Protein AF-A0A6A3JYK8-F1 (afdb_monomer_lite)

Foldseek 3Di:
DWDDDLFKIKDWDWDADPVRDIDTPDIDMDTQDPVRSPDDRVVRRVVNVVVNVCCVPVPDPPPDD

Organism: NCBI:txid129364

Radius of gyration: 12.98 Å; chains: 1; bounding box: 37×16×29 Å

pLDDT: mean 81.48, std 13.36, range [33.91, 94.75]

Sequence (65 aa):
MCDASDFAVGCALMQFDDEGRERVESYQSRQINPAERNYPVHDKALLAMQYKFRVYLLGEQTFAV

Structure (mmCIF, N/CA/C/O backbone):
data_AF-A0A6A3JYK8-F1
#
_entry.id   AF-A0A6A3JYK8-F1
#
loop_
_atom_site.group_PDB
_atom_site.id
_atom_site.type_symbol
_atom_site.label_atom_id
_atom_site.label_alt_id
_atom_site.label_comp_id
_atom_site.label_asym_id
_atom_site.label_entity_id
_atom_site.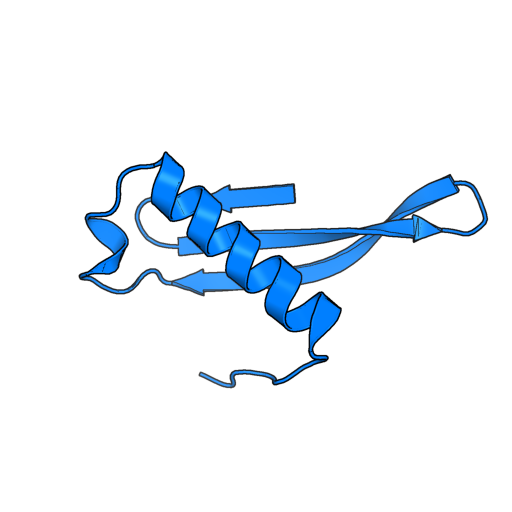label_seq_id
_atom_site.pdbx_PDB_ins_code
_atom_site.Cartn_x
_atom_site.Cartn_y
_atom_site.Cartn_z
_atom_site.occupancy
_atom_site.B_iso_or_equiv
_atom_site.auth_seq_id
_atom_site.auth_comp_id
_atom_site.auth_asym_id
_atom_site.auth_atom_id
_atom_site.pdbx_PDB_model_num
ATOM 1 N N . MET A 1 1 ? -10.126 2.570 0.997 1.00 83.50 1 MET A N 1
ATOM 2 C CA . MET A 1 1 ? -9.780 2.772 -0.430 1.00 83.50 1 MET A CA 1
ATOM 3 C C . MET A 1 1 ? -8.267 2.649 -0.624 1.00 83.50 1 MET A C 1
ATOM 5 O O . MET A 1 1 ? -7.561 2.889 0.347 1.00 83.50 1 MET A O 1
ATOM 9 N N . CYS A 1 2 ? -7.767 2.302 -1.812 1.00 86.81 2 CYS A N 1
ATOM 10 C CA . CYS A 1 2 ? -6.338 2.368 -2.153 1.00 86.81 2 CYS A CA 1
ATOM 11 C C . CYS A 1 2 ? -6.149 3.098 -3.483 1.00 86.81 2 CYS A C 1
ATOM 13 O O . CYS A 1 2 ? -6.984 2.947 -4.372 1.00 86.81 2 CYS A O 1
ATOM 15 N N . ASP A 1 3 ? -5.064 3.853 -3.594 1.00 87.19 3 ASP A N 1
ATOM 16 C CA . ASP A 1 3 ? -4.654 4.596 -4.779 1.00 87.19 3 ASP A CA 1
ATOM 17 C C . ASP A 1 3 ? -3.145 4.428 -5.011 1.00 87.19 3 ASP A C 1
ATOM 19 O O . ASP A 1 3 ? -2.370 4.192 -4.074 1.00 87.19 3 ASP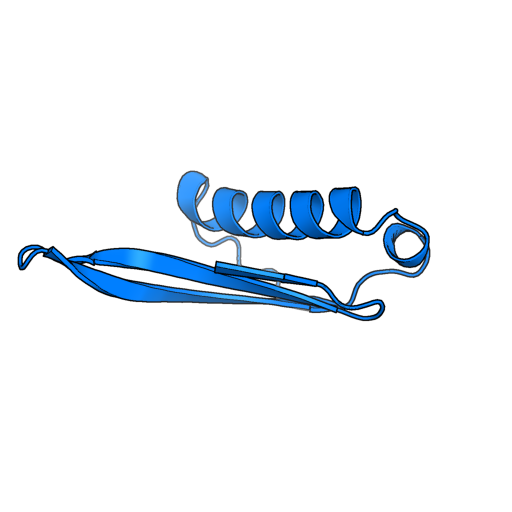 A O 1
ATOM 23 N N . ALA A 1 4 ? -2.726 4.511 -6.269 1.00 86.69 4 ALA A N 1
ATOM 24 C CA . ALA A 1 4 ? -1.337 4.346 -6.656 1.00 86.69 4 ALA A CA 1
ATOM 25 C C . ALA A 1 4 ? -0.967 5.313 -7.779 1.00 86.69 4 ALA A C 1
ATOM 27 O O . ALA A 1 4 ? -1.655 5.420 -8.790 1.00 86.69 4 ALA A O 1
ATOM 28 N N . SER A 1 5 ? 0.183 5.954 -7.613 1.00 86.94 5 SER A N 1
ATOM 29 C CA . SER A 1 5 ? 0.857 6.742 -8.642 1.00 86.94 5 SER A CA 1
ATOM 30 C C . SER A 1 5 ? 2.147 6.044 -9.073 1.00 86.94 5 SER A C 1
ATOM 32 O O . SER A 1 5 ? 2.532 5.011 -8.525 1.00 86.94 5 SER A O 1
ATOM 34 N N . ASP A 1 6 ? 2.881 6.642 -10.007 1.00 86.31 6 ASP A N 1
ATOM 35 C CA . ASP A 1 6 ? 4.206 6.145 -10.391 1.00 86.31 6 ASP A CA 1
ATOM 36 C C . ASP A 1 6 ? 5.280 6.326 -9.312 1.00 86.31 6 ASP A C 1
ATOM 38 O O . ASP A 1 6 ? 6.362 5.746 -9.412 1.00 86.31 6 ASP A O 1
ATOM 42 N N . PHE A 1 7 ? 4.999 7.107 -8.267 1.00 86.81 7 PHE A N 1
ATOM 43 C CA . PHE A 1 7 ? 5.988 7.477 -7.253 1.00 86.81 7 PHE A CA 1
ATOM 44 C C . PHE A 1 7 ? 5.641 6.977 -5.854 1.00 86.81 7 PHE A C 1
ATOM 46 O O . PHE A 1 7 ? 6.544 6.734 -5.053 1.00 86.81 7 PHE A O 1
ATOM 53 N N . ALA A 1 8 ? 4.357 6.826 -5.550 1.00 89.56 8 ALA A N 1
ATOM 54 C CA . ALA A 1 8 ? 3.872 6.470 -4.226 1.00 89.56 8 ALA A CA 1
ATOM 55 C C . ALA A 1 8 ? 2.564 5.681 -4.307 1.00 89.56 8 ALA A C 1
ATOM 57 O O . ALA A 1 8 ? 1.754 5.898 -5.211 1.00 89.56 8 ALA A O 1
ATOM 58 N N . VAL A 1 9 ? 2.352 4.812 -3.321 1.00 89.00 9 VAL A N 1
ATOM 59 C CA . VAL A 1 9 ? 1.067 4.154 -3.060 1.00 89.00 9 VAL A CA 1
ATOM 60 C C . VAL A 1 9 ? 0.476 4.678 -1.759 1.00 89.00 9 VAL A C 1
ATOM 62 O O . VAL A 1 9 ? 1.212 4.980 -0.814 1.00 89.00 9 VAL A O 1
ATOM 65 N N . GLY A 1 10 ? -0.849 4.766 -1.703 1.00 88.75 10 GLY A N 1
ATOM 66 C CA . GLY A 1 10 ? -1.596 5.196 -0.528 1.00 88.75 10 GLY A CA 1
ATOM 67 C C . GLY A 1 10 ? -2.857 4.365 -0.318 1.00 88.75 10 GLY A C 1
ATOM 68 O O . GLY A 1 10 ? -3.515 3.956 -1.269 1.00 88.75 10 GLY A O 1
ATOM 69 N N . CYS A 1 11 ? -3.218 4.119 0.936 1.00 88.06 11 CYS A N 1
ATOM 70 C CA . CYS A 1 11 ? -4.448 3.438 1.309 1.00 88.06 11 CYS A CA 1
ATOM 71 C C . CYS A 1 11 ? -5.056 4.043 2.571 1.00 88.06 11 CYS A C 1
ATOM 73 O O . CYS A 1 11 ? -4.361 4.348 3.535 1.00 88.06 11 CYS A O 1
ATOM 75 N N . ALA A 1 12 ? -6.382 4.125 2.580 1.00 87.62 12 ALA A N 1
ATOM 76 C CA . ALA A 1 12 ? -7.185 4.338 3.772 1.00 87.62 12 ALA A CA 1
ATOM 77 C C . ALA A 1 12 ? -7.880 3.023 4.147 1.00 87.62 12 ALA A C 1
ATOM 79 O O . ALA A 1 12 ? -8.622 2.434 3.338 1.00 87.62 12 ALA A O 1
ATOM 80 N N . LEU A 1 13 ? -7.632 2.547 5.364 1.00 85.94 13 LEU A N 1
ATOM 81 C CA . LEU A 1 13 ? -8.423 1.494 5.983 1.00 85.94 13 LEU A CA 1
ATOM 82 C C . LEU A 1 13 ? -9.702 2.123 6.518 1.00 85.94 13 LEU A C 1
ATOM 84 O O . LEU A 1 13 ? -9.647 3.051 7.316 1.00 85.94 13 LEU A O 1
ATOM 88 N N . MET A 1 14 ? -10.837 1.622 6.047 1.00 87.06 14 MET A N 1
ATOM 89 C CA . MET A 1 14 ? -12.146 2.092 6.470 1.00 87.06 14 MET A CA 1
ATOM 90 C C . MET A 1 14 ? -12.960 0.899 6.951 1.00 87.06 14 MET A C 1
ATOM 92 O O . MET A 1 14 ? -12.839 -0.189 6.376 1.00 87.06 14 MET A O 1
ATOM 96 N N . GLN A 1 15 ? -13.737 1.109 8.003 1.00 88.56 15 GLN A N 1
ATOM 97 C CA . GLN A 1 15 ? -14.631 0.134 8.612 1.00 88.56 15 GLN A CA 1
ATOM 98 C C . GLN A 1 15 ? -15.978 0.775 8.900 1.00 88.56 15 GLN A C 1
ATOM 100 O O . GLN A 1 15 ? -16.080 1.994 9.000 1.00 88.56 15 GLN A O 1
ATOM 105 N N . PHE A 1 16 ? -17.010 -0.047 9.033 1.00 92.00 16 PHE A N 1
ATOM 106 C CA . PHE A 1 16 ? -18.303 0.433 9.493 1.00 92.00 16 PHE A CA 1
ATOM 107 C C . PHE A 1 16 ? -18.318 0.496 11.021 1.00 92.00 16 PHE A C 1
ATOM 109 O O . PHE A 1 16 ? -17.915 -0.467 11.671 1.00 92.00 16 PHE A O 1
ATOM 116 N N . ASP A 1 17 ? -18.766 1.626 11.570 1.00 90.12 17 ASP A N 1
ATOM 117 C CA . ASP A 1 17 ? -19.067 1.754 12.997 1.00 90.12 17 ASP A CA 1
ATOM 118 C C . ASP A 1 17 ? -20.368 1.010 13.361 1.00 90.12 17 ASP A C 1
ATOM 120 O O . ASP A 1 17 ? -21.081 0.504 12.490 1.00 90.12 17 ASP A O 1
ATOM 124 N N . ASP A 1 18 ? -20.694 0.953 14.655 1.00 93.31 18 ASP A N 1
ATOM 125 C CA . ASP A 1 18 ? -21.910 0.292 15.164 1.00 93.31 18 ASP A CA 1
ATOM 126 C C . ASP A 1 18 ? -23.211 0.914 14.617 1.00 93.31 18 ASP A C 1
ATOM 128 O O . ASP A 1 18 ? -24.272 0.291 14.638 1.00 93.31 18 ASP A O 1
ATOM 132 N N . GLU A 1 19 ? -23.135 2.141 14.098 1.00 94.75 19 GLU A N 1
ATOM 133 C CA . GLU A 1 19 ? -24.240 2.850 13.448 1.00 94.75 19 GLU A CA 1
ATOM 134 C C . GLU A 1 19 ? -24.272 2.605 11.925 1.00 94.75 19 GLU A C 1
ATOM 136 O O . GLU A 1 19 ? -25.086 3.197 11.213 1.00 94.75 19 GLU A O 1
ATOM 141 N N . GLY A 1 20 ? -23.399 1.734 11.406 1.00 92.38 20 GLY A N 1
ATOM 142 C CA . GLY A 1 20 ? -23.310 1.381 9.992 1.00 92.38 20 GLY A CA 1
ATOM 143 C C . GLY A 1 20 ? -22.685 2.467 9.114 1.00 92.38 20 GLY A C 1
ATOM 144 O O . GLY A 1 20 ? -22.872 2.447 7.896 1.00 92.38 20 GLY A O 1
ATOM 145 N N . ARG A 1 21 ? -21.957 3.429 9.689 1.00 93.44 21 ARG A N 1
ATOM 146 C CA . ARG A 1 21 ? -21.283 4.500 8.940 1.00 93.44 21 ARG A CA 1
ATOM 147 C C . ARG A 1 21 ? -19.833 4.147 8.686 1.00 93.44 21 ARG A C 1
ATOM 149 O O . ARG A 1 21 ? -19.138 3.653 9.566 1.00 93.44 21 ARG A O 1
ATOM 156 N N . GLU A 1 22 ? -19.356 4.467 7.493 1.00 90.62 22 GLU A N 1
ATOM 157 C CA . GLU A 1 22 ? -17.960 4.253 7.139 1.00 90.62 22 GLU A CA 1
ATOM 158 C C . GLU A 1 22 ? -17.060 5.253 7.891 1.00 90.62 22 GLU A C 1
ATOM 160 O O . GLU A 1 22 ? -17.212 6.474 7.782 1.00 90.62 22 GLU A O 1
ATOM 165 N N . ARG A 1 23 ? -16.129 4.733 8.688 1.00 89.31 23 ARG A N 1
ATOM 166 C CA . ARG A 1 23 ? -15.124 5.472 9.452 1.00 89.31 23 ARG A CA 1
ATOM 167 C C . ARG A 1 23 ? -13.738 5.068 8.986 1.00 89.31 23 ARG A C 1
ATOM 169 O O . ARG A 1 23 ? -13.488 3.908 8.670 1.00 89.31 23 ARG A O 1
ATOM 176 N N . VAL A 1 24 ? -12.830 6.037 8.936 1.00 85.94 24 VAL A N 1
ATOM 177 C CA . VAL A 1 24 ? -11.427 5.763 8.625 1.00 85.94 24 VAL A CA 1
ATOM 178 C C . VAL A 1 24 ? -10.716 5.332 9.901 1.00 85.94 24 VAL A C 1
ATOM 180 O O . 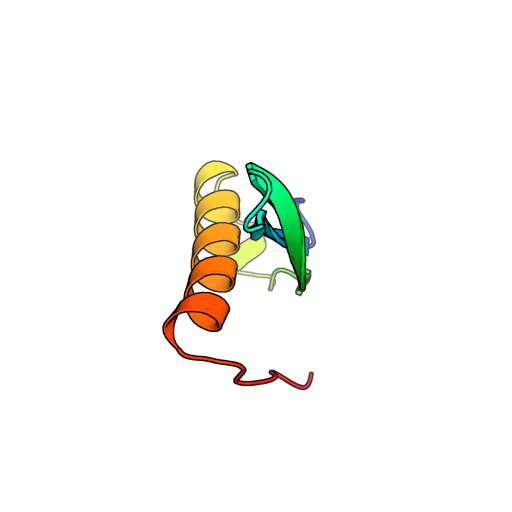VAL A 1 24 ? -10.640 6.105 10.849 1.00 85.94 24 VAL A O 1
ATOM 183 N N . GLU A 1 25 ? -10.171 4.121 9.883 1.00 84.56 25 GLU A N 1
ATOM 184 C CA . GLU A 1 25 ? -9.373 3.544 10.967 1.00 84.56 25 GLU A CA 1
ATOM 185 C C . GLU A 1 25 ? -7.905 3.978 10.868 1.00 84.56 25 GLU A C 1
ATOM 187 O O . GLU A 1 25 ? -7.274 4.321 11.860 1.00 84.56 25 GLU A O 1
ATOM 192 N N . SER A 1 26 ? -7.335 3.980 9.656 1.00 83.31 26 SER A N 1
ATOM 193 C CA . SER A 1 26 ? -5.945 4.401 9.445 1.00 83.31 26 SER A CA 1
ATOM 194 C C . SER A 1 26 ? -5.671 4.868 8.019 1.00 83.31 26 SER A C 1
ATOM 196 O O . SER A 1 26 ? -6.294 4.416 7.053 1.00 83.31 26 SER A O 1
ATOM 198 N N . TYR A 1 27 ? -4.682 5.753 7.897 1.00 85.31 27 TYR A N 1
ATOM 199 C CA . TYR A 1 27 ? -4.082 6.155 6.630 1.00 85.31 27 TYR A CA 1
ATOM 200 C C . TYR A 1 27 ? -2.673 5.593 6.542 1.00 85.31 27 TYR A C 1
ATOM 202 O O . TYR A 1 27 ? -1.893 5.699 7.485 1.00 85.31 27 TYR A O 1
ATOM 210 N N . GLN A 1 28 ? -2.332 5.038 5.389 1.00 83.06 28 GLN A N 1
ATOM 211 C CA . GLN A 1 28 ? -0.988 4.572 5.103 1.00 83.06 28 GLN A CA 1
ATOM 212 C C . GLN A 1 28 ? -0.553 5.009 3.723 1.00 83.06 28 GLN A C 1
ATOM 214 O O . GLN A 1 28 ? -1.325 4.973 2.768 1.00 83.06 28 GLN A O 1
ATOM 219 N N . SER A 1 29 ? 0.709 5.386 3.616 1.00 87.00 29 SER A N 1
ATOM 220 C CA . SER A 1 29 ? 1.335 5.714 2.349 1.00 87.00 29 SER A CA 1
ATOM 221 C C . SER A 1 29 ? 2.810 5.354 2.389 1.00 87.00 29 SER A C 1
ATOM 223 O O . SER A 1 29 ? 3.436 5.325 3.449 1.00 87.00 29 SER A O 1
ATOM 225 N N . ARG A 1 30 ? 3.371 5.056 1.219 1.00 87.12 30 ARG A N 1
ATOM 226 C CA . ARG A 1 30 ? 4.817 4.908 1.056 1.00 87.12 30 ARG A CA 1
ATOM 227 C C . ARG A 1 30 ? 5.252 5.287 -0.344 1.00 87.12 30 ARG A C 1
ATOM 229 O O . ARG A 1 30 ? 4.490 5.163 -1.304 1.00 87.12 30 ARG A O 1
ATOM 236 N N . GLN A 1 31 ? 6.516 5.669 -0.460 1.00 90.50 31 GLN A N 1
ATOM 237 C CA . GLN A 1 31 ? 7.155 5.794 -1.759 1.00 90.50 31 GLN A CA 1
ATOM 238 C C . GLN A 1 31 ? 7.428 4.410 -2.356 1.00 90.50 31 GLN A C 1
ATOM 240 O O . GLN A 1 31 ? 7.775 3.454 -1.655 1.00 90.50 31 GLN A O 1
ATOM 245 N N . ILE A 1 32 ? 7.251 4.328 -3.667 1.00 88.94 32 ILE A N 1
ATOM 246 C CA . ILE A 1 32 ? 7.533 3.154 -4.483 1.00 88.94 32 ILE A CA 1
ATOM 247 C C . ILE A 1 32 ? 9.031 3.144 -4.783 1.00 88.94 32 ILE A C 1
ATOM 249 O O . ILE A 1 32 ? 9.592 4.148 -5.241 1.00 88.94 32 ILE A O 1
ATOM 253 N N . ASN A 1 33 ? 9.686 2.014 -4.526 1.00 89.50 33 ASN A N 1
ATOM 254 C CA . ASN A 1 33 ? 11.108 1.869 -4.819 1.00 89.50 33 ASN A CA 1
ATOM 255 C C . ASN A 1 33 ? 11.348 1.764 -6.348 1.00 89.50 33 ASN A C 1
ATOM 257 O O . ASN A 1 33 ? 10.418 1.489 -7.107 1.00 89.50 33 ASN A O 1
ATOM 261 N N . PRO A 1 34 ? 12.580 1.968 -6.848 1.00 91.38 34 PRO A N 1
ATOM 262 C CA . PRO A 1 34 ? 12.840 1.976 -8.291 1.00 91.38 34 PRO A CA 1
ATOM 263 C C . PRO A 1 34 ? 12.428 0.694 -9.029 1.00 91.38 34 PRO A C 1
ATOM 265 O O . PRO A 1 34 ? 12.048 0.765 -10.195 1.00 91.38 34 PRO A O 1
ATOM 268 N N . ALA A 1 35 ? 12.476 -0.465 -8.366 1.00 89.50 35 ALA A N 1
ATOM 269 C CA . ALA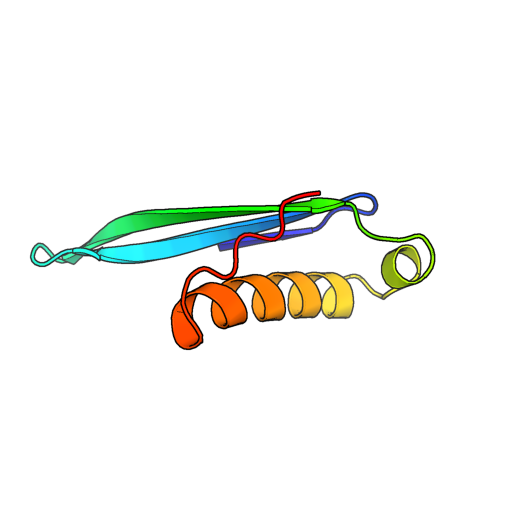 A 1 35 ? 12.058 -1.732 -8.961 1.00 89.50 35 ALA A CA 1
ATOM 270 C C . ALA A 1 35 ? 10.529 -1.809 -9.106 1.00 89.50 35 ALA A C 1
ATOM 272 O O . ALA A 1 35 ? 10.024 -2.199 -10.157 1.00 89.50 35 ALA A O 1
ATOM 273 N N . GLU A 1 36 ? 9.801 -1.369 -8.083 1.00 88.19 36 GLU A N 1
ATOM 274 C CA . GLU A 1 36 ? 8.338 -1.354 -8.031 1.00 88.19 36 GLU A CA 1
ATOM 275 C C . GLU A 1 36 ? 7.720 -0.310 -8.979 1.00 88.19 36 GLU A C 1
ATOM 277 O O . GLU A 1 36 ? 6.570 -0.448 -9.396 1.00 88.19 36 GLU A O 1
ATOM 282 N N . ARG A 1 37 ? 8.472 0.725 -9.388 1.00 88.25 37 ARG A N 1
ATOM 283 C CA . ARG A 1 37 ? 7.992 1.710 -10.381 1.00 88.25 37 ARG A CA 1
ATOM 284 C C . ARG A 1 37 ? 7.693 1.087 -11.739 1.00 88.25 37 ARG A C 1
ATOM 286 O O . ARG A 1 37 ? 6.801 1.565 -12.439 1.00 88.25 37 ARG A O 1
ATOM 293 N N . ASN A 1 38 ? 8.410 0.020 -12.080 1.00 90.50 38 ASN A N 1
ATOM 294 C CA . ASN A 1 38 ? 8.258 -0.690 -13.347 1.00 90.50 38 ASN A CA 1
ATOM 295 C C . ASN A 1 38 ? 7.064 -1.655 -13.347 1.00 90.50 38 ASN A C 1
ATOM 297 O O . ASN A 1 38 ? 6.784 -2.271 -14.373 1.00 90.50 38 ASN A O 1
ATOM 301 N N . TYR A 1 39 ? 6.364 -1.807 -12.219 1.00 89.38 39 TYR A N 1
ATOM 302 C CA . TYR A 1 39 ? 5.192 -2.667 -12.147 1.00 89.38 39 TYR A CA 1
ATOM 303 C C . TYR A 1 39 ? 4.028 -2.092 -12.970 1.00 89.38 39 TYR A C 1
ATOM 305 O O . TYR A 1 39 ? 3.805 -0.873 -12.962 1.00 89.38 39 TYR A O 1
ATOM 313 N N . PRO A 1 40 ? 3.249 -2.949 -13.655 1.00 88.88 40 PRO A N 1
ATOM 314 C CA . PRO A 1 40 ? 1.977 -2.559 -14.250 1.00 88.88 40 PRO A CA 1
ATOM 315 C C . PRO A 1 40 ? 1.042 -1.921 -13.214 1.00 88.88 40 PRO A C 1
ATOM 317 O O . PRO A 1 40 ? 1.123 -2.205 -12.019 1.00 88.88 40 PRO A O 1
ATOM 320 N N . VAL A 1 41 ? 0.103 -1.085 -13.668 1.00 84.19 41 VAL A N 1
ATOM 321 C CA . VAL A 1 41 ? -0.806 -0.349 -12.766 1.00 84.19 41 VAL A CA 1
ATOM 322 C C . VAL A 1 41 ? -1.613 -1.284 -11.850 1.00 84.19 41 VAL A C 1
ATOM 324 O O . VAL A 1 41 ? -1.849 -0.965 -10.686 1.00 84.19 41 VAL A O 1
ATOM 327 N N . HIS A 1 42 ? -1.978 -2.470 -12.349 1.00 85.31 42 HIS A N 1
ATOM 328 C CA . HIS A 1 42 ? -2.701 -3.490 -11.586 1.00 85.31 42 HIS A CA 1
ATOM 329 C C . HIS A 1 42 ? -1.864 -4.051 -10.427 1.00 85.31 42 HIS A C 1
ATOM 331 O O . HIS A 1 42 ? -2.372 -4.208 -9.318 1.00 85.31 42 HIS A O 1
ATOM 337 N N . ASP A 1 43 ? -0.570 -4.268 -10.653 1.00 88.25 43 ASP A N 1
ATOM 338 C CA . ASP A 1 43 ? 0.356 -4.794 -9.649 1.00 88.25 43 ASP A CA 1
ATOM 339 C C . ASP A 1 43 ? 0.677 -3.735 -8.588 1.00 88.25 43 ASP A C 1
ATOM 341 O O . ASP A 1 43 ? 0.738 -4.044 -7.398 1.00 88.25 43 ASP A O 1
ATOM 345 N N . LYS A 1 44 ? 0.792 -2.459 -8.987 1.00 85.44 44 LYS A N 1
ATOM 346 C CA . LYS A 1 44 ? 0.913 -1.323 -8.053 1.00 85.44 44 LYS A CA 1
ATOM 347 C C . LYS A 1 44 ? -0.307 -1.222 -7.127 1.00 85.44 44 LYS A C 1
ATOM 349 O O . LYS A 1 44 ? -0.154 -0.989 -5.928 1.00 85.44 44 LYS A O 1
ATOM 354 N N . ALA A 1 45 ? -1.513 -1.445 -7.652 1.00 83.12 45 ALA A N 1
ATOM 355 C CA . ALA A 1 45 ? -2.731 -1.486 -6.842 1.00 83.12 45 ALA A CA 1
ATOM 356 C C . ALA A 1 45 ? -2.753 -2.697 -5.890 1.00 83.12 45 ALA A C 1
ATOM 358 O O . ALA A 1 45 ? -3.154 -2.569 -4.729 1.00 83.12 45 ALA A O 1
ATOM 359 N N . LEU A 1 46 ? -2.280 -3.860 -6.347 1.00 86.81 46 LEU A N 1
ATOM 360 C CA . LEU A 1 46 ? -2.172 -5.063 -5.519 1.00 86.81 46 LEU A CA 1
ATOM 361 C C . LEU A 1 46 ? -1.178 -4.870 -4.367 1.00 86.81 46 LEU A C 1
ATOM 363 O O . LEU A 1 46 ? -1.459 -5.248 -3.229 1.00 86.81 46 LEU A O 1
ATOM 367 N N . LEU A 1 47 ? -0.055 -4.208 -4.647 1.00 86.19 47 LEU A N 1
ATOM 368 C CA . LEU A 1 47 ? 0.933 -3.798 -3.658 1.00 86.19 47 LEU A CA 1
ATOM 369 C C . LEU A 1 47 ? 0.287 -2.897 -2.601 1.00 86.19 47 LEU A C 1
ATOM 371 O O . LEU A 1 47 ? 0.391 -3.181 -1.412 1.00 86.19 47 LEU A O 1
ATOM 375 N N . ALA A 1 48 ? -0.459 -1.867 -3.007 1.00 83.25 48 ALA A N 1
ATOM 376 C CA . ALA A 1 48 ? -1.183 -0.999 -2.078 1.00 83.25 48 ALA A CA 1
ATOM 377 C C . ALA A 1 48 ? -2.132 -1.807 -1.160 1.00 83.25 48 ALA A C 1
ATOM 379 O O . ALA A 1 48 ? -2.116 -1.647 0.065 1.00 83.25 48 ALA A O 1
ATOM 380 N N . MET A 1 49 ? -2.890 -2.756 -1.722 1.00 82.19 49 MET A N 1
ATOM 381 C CA . MET A 1 49 ? -3.762 -3.640 -0.940 1.00 82.19 49 MET A CA 1
ATOM 382 C C . MET A 1 49 ? -2.995 -4.533 0.042 1.00 82.19 49 MET A C 1
ATOM 384 O O . MET A 1 49 ? -3.416 -4.655 1.194 1.00 82.19 49 MET A O 1
ATOM 388 N N . GLN A 1 50 ? -1.865 -5.119 -0.363 1.00 83.75 50 GLN A N 1
ATOM 389 C CA . GLN A 1 50 ? -1.025 -5.935 0.520 1.00 83.75 50 GLN A CA 1
ATOM 390 C C . GLN A 1 50 ? -0.614 -5.154 1.776 1.00 83.75 50 GLN A C 1
ATOM 392 O O . GLN A 1 50 ? -0.705 -5.681 2.884 1.00 83.75 50 GLN A O 1
ATOM 397 N N . TYR A 1 51 ? -0.220 -3.887 1.622 1.00 75.69 51 TYR A N 1
ATOM 398 C CA . TYR A 1 51 ? 0.141 -3.024 2.751 1.00 75.69 51 TYR A CA 1
ATOM 399 C C . TYR A 1 51 ? -1.053 -2.734 3.667 1.00 75.69 51 TYR A C 1
ATOM 401 O O . TYR A 1 51 ? -0.928 -2.850 4.888 1.00 75.69 51 TYR A O 1
ATOM 409 N N . LYS A 1 52 ? -2.226 -2.439 3.090 1.00 75.50 52 LYS A N 1
ATOM 410 C CA . LYS A 1 52 ? -3.464 -2.200 3.848 1.00 75.50 52 LYS A CA 1
ATOM 411 C C . LYS A 1 52 ? -3.826 -3.393 4.740 1.00 75.50 52 LYS A C 1
ATOM 413 O O . LYS A 1 52 ? -4.101 -3.218 5.925 1.00 75.50 52 LYS A O 1
ATOM 418 N N . PHE A 1 53 ? -3.823 -4.604 4.181 1.00 72.25 53 PHE A N 1
ATOM 419 C CA . PHE A 1 53 ? -4.209 -5.808 4.9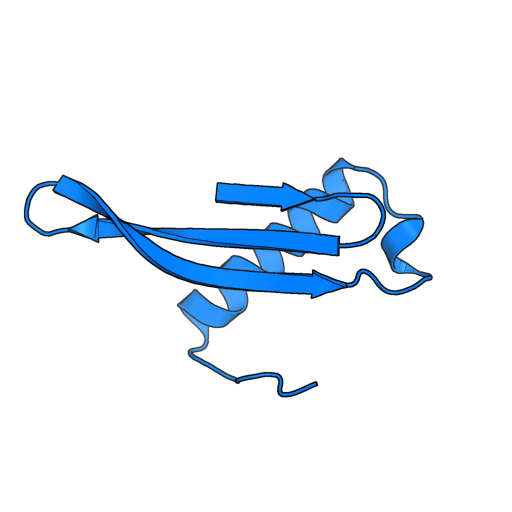21 1.00 72.25 53 PHE A CA 1
ATOM 420 C C . PHE A 1 53 ? -3.133 -6.284 5.887 1.00 72.25 53 PHE A C 1
ATOM 422 O O . PHE A 1 53 ? -3.469 -6.841 6.927 1.00 72.25 53 PHE A O 1
ATOM 429 N N . ARG A 1 54 ? -1.853 -6.042 5.588 1.00 70.81 54 ARG A N 1
ATOM 430 C CA . ARG A 1 54 ? -0.761 -6.416 6.485 1.00 70.81 54 ARG A CA 1
ATOM 431 C C . ARG A 1 54 ? -0.894 -5.729 7.840 1.00 70.81 54 ARG A C 1
ATOM 433 O O . ARG A 1 54 ? -0.845 -6.412 8.850 1.00 70.81 54 ARG A O 1
ATOM 440 N N . VAL A 1 55 ? -1.118 -4.418 7.873 1.00 66.75 55 VAL A N 1
ATOM 441 C CA . VAL A 1 55 ? -1.271 -3.694 9.149 1.00 66.75 55 VAL A CA 1
ATOM 442 C C . VAL A 1 55 ? -2.573 -4.051 9.852 1.00 66.75 55 VAL A C 1
ATOM 444 O O . VAL A 1 55 ? -2.593 -4.194 11.068 1.00 66.75 55 VAL A O 1
ATOM 447 N N . TYR A 1 56 ? -3.646 -4.258 9.090 1.00 70.50 56 TYR A N 1
ATOM 448 C CA . TYR A 1 56 ? -4.930 -4.617 9.675 1.00 70.50 56 TYR A CA 1
ATOM 449 C C . TYR A 1 56 ? -4.934 -6.017 10.314 1.00 70.50 56 TYR A C 1
ATOM 451 O O . TYR A 1 56 ? -5.483 -6.197 11.394 1.00 70.50 56 TYR A O 1
ATOM 459 N N . LEU A 1 57 ? -4.316 -7.006 9.659 1.00 72.06 57 LEU A N 1
ATOM 460 C CA . LEU A 1 57 ? -4.346 -8.406 10.098 1.00 72.06 57 LEU A CA 1
ATOM 461 C C . LEU A 1 57 ? -3.206 -8.776 11.054 1.00 72.06 57 LEU A C 1
ATOM 463 O O . LEU A 1 57 ? -3.382 -9.673 11.873 1.00 72.06 57 LEU A O 1
ATOM 467 N N . LEU A 1 58 ? -2.037 -8.136 10.943 1.00 71.81 58 LEU A N 1
ATOM 468 C CA . LEU A 1 58 ? -0.858 -8.454 11.766 1.00 71.81 58 LEU A CA 1
ATOM 469 C C . LEU A 1 58 ? -0.605 -7.439 12.893 1.00 71.81 58 LEU A C 1
ATOM 471 O O . LEU A 1 58 ? 0.320 -7.641 13.677 1.00 71.81 58 LEU A O 1
ATOM 475 N N . GLY A 1 59 ? -1.421 -6.384 13.000 1.00 62.34 59 GLY A N 1
ATOM 476 C CA . GLY A 1 59 ? -1.218 -5.292 13.952 1.00 62.34 59 GLY A CA 1
ATOM 477 C C . GLY A 1 59 ? -0.081 -4.346 13.544 1.00 62.34 59 GLY A C 1
ATOM 478 O O . GLY A 1 59 ? 0.719 -4.645 12.652 1.00 62.34 59 GLY A O 1
ATOM 479 N N . GLU A 1 60 ? -0.024 -3.170 14.176 1.00 58.69 60 GLU A N 1
ATOM 480 C CA . GLU A 1 60 ? 0.958 -2.119 13.883 1.00 58.69 60 GLU A CA 1
ATOM 481 C C . GLU A 1 60 ? 2.404 -2.577 14.153 1.00 58.69 60 GLU A C 1
ATOM 483 O O . GLU A 1 60 ? 2.955 -2.384 15.234 1.00 58.69 60 GLU A O 1
ATOM 488 N N . GLN A 1 61 ? 3.078 -3.117 13.138 1.00 52.31 61 GLN A N 1
ATOM 489 C CA . GLN A 1 61 ? 4.506 -2.851 12.991 1.00 52.31 61 GLN A CA 1
ATOM 490 C C . GLN A 1 61 ? 4.646 -1.521 12.264 1.00 52.31 61 GLN A C 1
ATOM 492 O O . GLN A 1 61 ? 4.560 -1.450 11.036 1.00 52.31 61 GLN A O 1
ATOM 497 N N . THR A 1 62 ? 4.836 -0.461 13.042 1.00 47.41 62 THR A N 1
ATOM 498 C CA . THR A 1 62 ? 5.280 0.840 12.556 1.00 47.41 62 THR A CA 1
ATOM 499 C C . THR A 1 62 ? 6.624 0.668 11.854 1.00 47.41 62 THR A C 1
ATOM 501 O O . THR A 1 62 ? 7.663 0.450 12.474 1.00 47.41 62 THR A O 1
ATOM 504 N N . PHE A 1 63 ? 6.614 0.753 10.526 1.00 44.59 63 PHE A N 1
ATOM 505 C CA . PHE A 1 63 ? 7.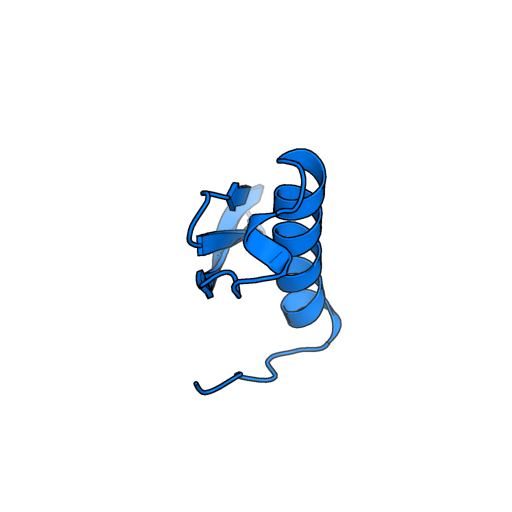836 0.956 9.760 1.00 44.59 63 PHE A CA 1
ATOM 506 C C . PHE A 1 63 ? 8.191 2.433 9.890 1.00 44.59 63 PHE A C 1
ATOM 508 O O . PHE A 1 63 ? 7.760 3.258 9.088 1.00 44.59 63 PHE A O 1
ATOM 515 N N . ALA A 1 64 ? 8.921 2.766 10.955 1.00 33.91 64 ALA A N 1
ATOM 516 C CA . ALA A 1 64 ? 9.677 4.005 10.996 1.00 33.91 64 ALA A CA 1
ATOM 517 C C . ALA A 1 64 ? 10.711 3.941 9.861 1.00 33.91 64 ALA A C 1
ATOM 519 O O . ALA A 1 64 ? 11.565 3.052 9.850 1.00 33.91 64 ALA A O 1
ATOM 520 N N . VAL A 1 65 ? 10.545 4.825 8.877 1.00 37.34 65 VAL A N 1
ATOM 521 C CA . VAL A 1 65 ? 11.554 5.136 7.854 1.00 37.34 65 VAL A CA 1
ATOM 522 C C . VAL A 1 65 ? 12.533 6.139 8.440 1.00 37.34 65 VAL A C 1
ATOM 524 O O . VAL A 1 65 ? 12.049 7.091 9.094 1.00 37.34 65 VAL A O 1
#

InterPro domains:
  IPR041577 Reverse transcriptase/retrotransposon-derived protein, RNase H-like domain [PF17919] (1-63)
  IPR043502 DNA/RNA polymerase superfamily [SSF56672] (1-61)

Secondary structure (DSSP, 8-state):
-EEE-SSEEEEEEEEE-TTS-EEEEEEEEEEPPTTGGGS-HHHHHHHHHHHHHHHHHH-------